Protein AF-A0A8T5HII9-F1 (afdb_monomer_lite)

Structure (mmCIF, N/CA/C/O backbone):
data_AF-A0A8T5HII9-F1
#
_entry.id   AF-A0A8T5HII9-F1
#
loop_
_atom_site.group_PDB
_atom_site.id
_atom_site.type_symbol
_atom_site.label_atom_id
_atom_site.label_alt_id
_atom_site.label_comp_id
_atom_site.label_asym_id
_atom_site.label_entity_id
_atom_site.label_seq_id
_atom_site.pdbx_PDB_ins_code
_atom_site.Cartn_x
_atom_site.Cartn_y
_atom_site.Cartn_z
_atom_site.occupancy
_atom_site.B_iso_or_equiv
_atom_site.auth_seq_id
_atom_site.auth_comp_id
_atom_site.auth_asym_id
_atom_site.auth_atom_id
_atom_site.pdbx_PDB_model_num
ATOM 1 N N . MET A 1 1 ? -36.847 -12.659 58.488 1.00 48.88 1 MET A N 1
ATOM 2 C CA . MET A 1 1 ? -37.066 -12.742 57.019 1.00 48.88 1 MET A CA 1
ATOM 3 C C . MET A 1 1 ? -36.629 -11.487 56.237 1.00 48.88 1 MET A C 1
ATOM 5 O O . MET A 1 1 ? -36.949 -11.382 55.060 1.00 48.88 1 MET A O 1
ATOM 9 N N . VAL A 1 2 ? -35.859 -10.556 56.822 1.00 52.19 2 VAL A N 1
ATOM 10 C CA . VAL A 1 2 ? -35.469 -9.293 56.150 1.00 52.19 2 VAL A CA 1
ATOM 11 C C . VAL A 1 2 ? -34.109 -9.395 55.428 1.00 52.19 2 VAL A C 1
ATOM 13 O O . VAL A 1 2 ? -33.925 -8.785 54.377 1.00 52.19 2 VAL A O 1
ATOM 16 N N . GLU A 1 3 ? -33.188 -10.242 55.901 1.00 54.09 3 GLU A N 1
ATOM 17 C CA . GLU A 1 3 ? -31.824 -10.355 55.344 1.00 54.09 3 GLU A CA 1
ATOM 18 C C . GLU A 1 3 ? -31.761 -10.914 53.914 1.00 54.09 3 GLU A C 1
ATOM 20 O O . GLU A 1 3 ? -30.976 -10.438 53.095 1.00 54.09 3 GLU A O 1
ATOM 25 N N . ALA A 1 4 ? -32.640 -11.856 53.560 1.00 56.16 4 ALA A N 1
ATOM 26 C CA . ALA A 1 4 ? -32.632 -12.490 52.237 1.00 56.16 4 ALA A CA 1
ATOM 27 C C . ALA A 1 4 ? -33.018 -11.535 51.090 1.00 56.16 4 ALA A C 1
ATOM 29 O O . ALA A 1 4 ? -32.699 -11.798 49.930 1.00 56.16 4 ALA A O 1
ATOM 30 N N . LYS A 1 5 ? -33.715 -10.428 51.390 1.00 55.53 5 LYS A N 1
ATOM 31 C CA . LYS A 1 5 ? -34.103 -9.421 50.389 1.00 55.53 5 LYS A CA 1
ATOM 32 C C . LYS A 1 5 ? -32.948 -8.454 50.114 1.00 55.53 5 LYS A C 1
ATOM 34 O O . LYS A 1 5 ? -32.669 -8.169 48.957 1.00 55.53 5 LYS A O 1
ATOM 39 N N . SER A 1 6 ? -32.241 -8.033 51.166 1.00 59.41 6 SER A N 1
ATOM 40 C CA . SER A 1 6 ? -31.070 -7.142 51.106 1.00 59.41 6 SER A CA 1
ATOM 41 C C . SER A 1 6 ? -29.918 -7.736 50.283 1.00 59.41 6 SER A C 1
ATOM 43 O O . SER A 1 6 ? -29.407 -7.076 49.377 1.00 59.41 6 SER A O 1
ATOM 45 N N . MET A 1 7 ? -29.584 -9.016 50.502 1.00 64.94 7 MET A N 1
ATOM 46 C CA . MET A 1 7 ? -28.544 -9.703 49.721 1.00 64.94 7 MET A CA 1
ATOM 47 C C . MET A 1 7 ? -28.853 -9.716 48.221 1.00 64.94 7 MET A C 1
ATOM 49 O O . MET A 1 7 ? -27.967 -9.444 47.420 1.00 64.94 7 MET A O 1
ATOM 53 N N . LYS A 1 8 ? -30.113 -9.952 47.828 1.00 74.00 8 LYS A N 1
ATOM 54 C CA . LYS A 1 8 ? -30.507 -9.964 46.410 1.00 74.00 8 LYS A CA 1
ATOM 55 C C . LYS A 1 8 ? -30.319 -8.603 45.741 1.00 74.00 8 LYS A C 1
ATOM 57 O O . LYS A 1 8 ? -29.859 -8.562 44.605 1.00 74.00 8 LYS A O 1
ATOM 62 N N . TYR A 1 9 ? -30.620 -7.505 46.437 1.00 79.69 9 TYR A N 1
ATOM 63 C CA . TYR A 1 9 ? -30.388 -6.157 45.907 1.00 79.69 9 TYR A CA 1
ATOM 64 C C . TYR A 1 9 ? -28.897 -5.840 45.773 1.00 79.69 9 TYR A C 1
ATOM 66 O O . TYR A 1 9 ? -28.488 -5.328 44.736 1.00 79.69 9 TYR A O 1
ATOM 74 N N . ALA A 1 10 ? -28.075 -6.197 46.764 1.00 81.50 10 ALA A N 1
ATOM 75 C CA . ALA A 1 10 ? -26.628 -5.996 46.695 1.00 81.50 10 ALA A CA 1
ATOM 76 C C . ALA A 1 10 ? -25.994 -6.779 45.532 1.00 81.50 10 ALA A C 1
ATOM 78 O O . ALA A 1 10 ? -25.206 -6.221 44.768 1.00 81.50 10 ALA A O 1
ATOM 79 N N . THR A 1 11 ? -26.389 -8.042 45.336 1.00 83.88 11 THR A N 1
ATOM 80 C CA . THR A 1 11 ? -25.924 -8.853 44.200 1.00 83.88 11 THR A CA 1
ATOM 81 C C . THR A 1 11 ? -26.384 -8.271 42.865 1.00 83.88 11 THR A C 1
ATOM 83 O O . THR A 1 11 ? -25.610 -8.239 41.914 1.00 83.88 11 THR A O 1
ATOM 86 N N . MET A 1 12 ?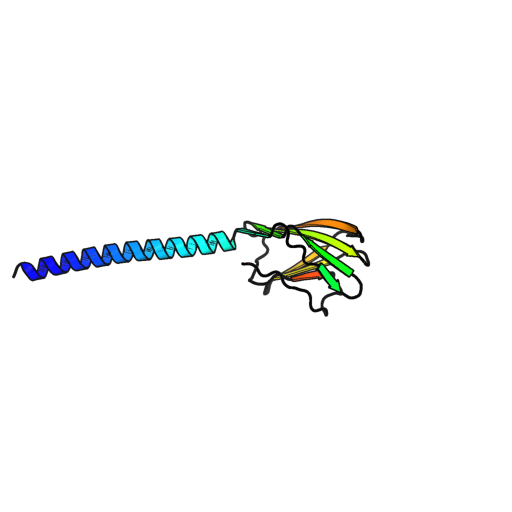 -27.618 -7.769 42.781 1.00 86.44 12 MET A N 1
ATOM 87 C CA . MET A 1 12 ? -28.148 -7.176 41.552 1.00 86.44 12 MET A CA 1
ATOM 88 C C . MET A 1 12 ? -27.424 -5.872 41.190 1.00 86.44 12 MET A C 1
ATOM 90 O O . MET A 1 12 ? -27.043 -5.688 40.038 1.00 86.44 12 MET A O 1
ATOM 94 N N . ILE A 1 13 ? -27.157 -5.007 42.175 1.00 87.38 13 ILE A N 1
ATOM 95 C CA . ILE A 1 13 ? -26.370 -3.778 41.989 1.00 87.38 13 ILE A CA 1
ATOM 96 C C . ILE A 1 13 ? -24.944 -4.117 41.546 1.00 87.38 13 ILE A C 1
ATOM 98 O O . ILE A 1 13 ? -24.435 -3.513 40.604 1.00 87.38 13 ILE A O 1
ATOM 102 N N . PHE A 1 14 ? -24.318 -5.115 42.174 1.00 90.69 14 PHE A N 1
ATOM 103 C CA . PHE A 1 14 ? -22.983 -5.573 41.797 1.00 90.69 14 PHE A CA 1
ATOM 104 C C . PHE A 1 14 ? -22.938 -6.108 40.358 1.00 90.69 14 PHE A C 1
ATOM 106 O O . PHE A 1 14 ? -22.040 -5.750 39.602 1.00 90.69 14 PHE A O 1
ATOM 113 N N . LEU A 1 15 ? -23.924 -6.912 39.948 1.00 90.06 15 LEU A N 1
ATOM 114 C CA . LEU A 1 15 ? -24.011 -7.437 38.581 1.00 90.06 15 LEU A CA 1
ATOM 115 C C . LEU A 1 15 ? -24.221 -6.330 37.542 1.00 90.06 15 LEU A C 1
ATOM 117 O O . LEU A 1 15 ? -23.620 -6.383 36.472 1.00 90.06 15 LEU A O 1
ATOM 121 N N . VAL A 1 16 ? -25.027 -5.311 37.854 1.00 92.25 16 VAL A N 1
ATOM 122 C CA . VAL A 1 16 ? -25.210 -4.149 36.970 1.00 92.25 16 VAL A CA 1
ATOM 123 C C . VAL A 1 16 ? -23.914 -3.349 36.859 1.00 92.25 16 VAL A C 1
ATOM 125 O O . VAL A 1 16 ? -23.506 -3.008 35.751 1.00 92.25 16 VAL A O 1
ATOM 128 N N . ALA A 1 17 ? -23.228 -3.099 37.976 1.00 91.06 17 ALA A N 1
ATOM 129 C CA . ALA A 1 17 ? -21.934 -2.422 37.965 1.00 91.06 17 ALA A CA 1
ATOM 130 C C . ALA A 1 17 ? -20.894 -3.207 37.145 1.00 91.06 17 ALA A C 1
ATOM 132 O O . ALA A 1 17 ? -20.202 -2.626 36.311 1.00 91.06 17 ALA A O 1
ATOM 133 N N . LEU A 1 18 ? -20.840 -4.533 37.311 1.00 92.94 18 LEU A N 1
ATOM 134 C CA . LEU A 1 18 ? -19.977 -5.415 36.527 1.00 92.94 18 LEU A CA 1
ATOM 135 C C . LEU A 1 18 ? -20.303 -5.332 35.028 1.00 92.94 18 LEU A C 1
ATOM 137 O O . LEU A 1 18 ? -19.398 -5.194 34.210 1.00 92.94 18 LEU A O 1
ATOM 141 N N . PHE A 1 19 ? -21.587 -5.372 34.663 1.00 94.81 19 PHE A N 1
ATOM 142 C CA . PHE A 1 19 ? -22.024 -5.284 33.271 1.00 94.81 19 PHE A CA 1
ATOM 143 C C . PHE A 1 19 ? -21.620 -3.955 32.624 1.00 94.81 19 PHE A C 1
ATOM 145 O O . PHE A 1 19 ? -21.100 -3.950 31.511 1.00 94.81 19 PHE A O 1
ATOM 152 N N . VAL A 1 20 ? -21.793 -2.837 33.336 1.00 93.88 20 VAL A N 1
ATOM 153 C CA . VAL A 1 20 ? -21.367 -1.511 32.861 1.00 93.88 20 VAL A CA 1
ATOM 154 C C . VAL A 1 20 ? -19.856 -1.480 32.627 1.00 93.88 20 VAL A C 1
ATOM 156 O O . VAL A 1 20 ? -19.408 -1.019 31.579 1.00 93.88 20 VAL A O 1
ATOM 159 N N . VAL A 1 21 ? -19.064 -2.022 33.556 1.00 93.44 21 VAL A N 1
ATOM 160 C CA . VAL A 1 21 ? -17.602 -2.087 33.414 1.00 93.44 21 VAL A CA 1
ATOM 161 C C . VAL A 1 21 ? -17.197 -2.935 32.203 1.00 93.44 21 VAL A C 1
ATOM 163 O O . VAL A 1 21 ? -16.360 -2.508 31.408 1.00 93.44 21 VAL A O 1
ATOM 166 N N . VAL A 1 22 ? -17.822 -4.100 32.006 1.00 93.06 22 VAL A N 1
ATOM 167 C CA . VAL A 1 22 ? -17.566 -4.964 30.840 1.00 93.06 22 VAL A CA 1
ATOM 168 C C . VAL A 1 22 ? -17.954 -4.269 29.533 1.00 93.06 22 VAL A C 1
ATOM 170 O O . VAL A 1 22 ? -17.189 -4.324 28.572 1.00 93.06 22 VAL A O 1
ATOM 173 N N . ALA A 1 23 ? -19.092 -3.573 29.493 1.00 92.50 23 ALA A N 1
ATOM 174 C CA . ALA A 1 23 ? -19.539 -2.840 28.311 1.00 92.50 23 ALA A CA 1
ATOM 175 C C . ALA A 1 23 ? -18.569 -1.708 27.932 1.00 92.50 23 ALA A C 1
ATOM 177 O O . ALA A 1 23 ? -18.250 -1.542 26.756 1.00 92.50 23 ALA A O 1
ATOM 178 N N . ILE A 1 24 ? -18.043 -0.973 28.919 1.00 92.69 24 ILE A N 1
ATOM 179 C CA . ILE A 1 24 ? -17.034 0.074 28.695 1.00 92.69 24 ILE A CA 1
ATOM 180 C C . ILE A 1 24 ? 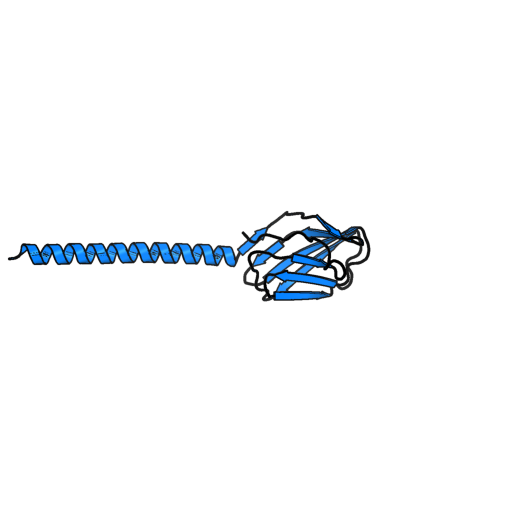-15.735 -0.532 28.151 1.00 92.69 24 ILE A C 1
ATOM 182 O O . ILE A 1 24 ? -15.163 -0.002 27.195 1.00 92.69 24 ILE A O 1
ATOM 186 N N . MET A 1 25 ? -15.271 -1.649 28.721 1.00 92.12 25 MET A N 1
ATOM 187 C CA . MET A 1 25 ? -14.075 -2.342 28.229 1.00 92.12 25 MET A CA 1
ATOM 188 C C . MET A 1 25 ? -14.255 -2.844 26.793 1.00 92.12 25 MET A C 1
ATOM 190 O O . MET A 1 25 ? -13.386 -2.604 25.954 1.00 92.12 25 MET A O 1
ATOM 194 N N . ALA A 1 26 ? -15.388 -3.485 26.493 1.00 89.50 26 ALA A N 1
ATOM 195 C CA . ALA A 1 26 ? -15.706 -3.967 25.153 1.00 89.50 26 ALA A CA 1
ATOM 196 C C . ALA A 1 26 ? -15.763 -2.811 24.148 1.00 89.50 26 ALA A C 1
ATOM 198 O O . ALA A 1 26 ? -15.085 -2.867 23.125 1.00 89.50 26 ALA A O 1
ATOM 199 N N . GLY A 1 27 ? -16.478 -1.731 24.485 1.00 88.19 27 GLY A N 1
ATOM 200 C CA . GLY A 1 27 ? -16.575 -0.528 23.659 1.00 88.19 27 GLY A CA 1
ATOM 201 C C . GLY A 1 27 ? -15.209 0.094 23.365 1.00 88.19 27 GLY A C 1
ATOM 202 O O . GLY A 1 27 ? -14.903 0.399 22.213 1.00 88.19 27 GLY A O 1
ATOM 203 N N . SER A 1 28 ? -14.356 0.205 24.386 1.00 85.94 28 SER A N 1
ATOM 204 C CA . SER A 1 28 ? -13.004 0.766 24.258 1.00 85.94 28 SER A CA 1
ATOM 205 C C . SER A 1 28 ? -12.099 -0.105 23.386 1.00 85.94 28 SER A C 1
ATOM 207 O O . SER A 1 28 ? -11.324 0.420 22.587 1.00 85.94 28 SER A O 1
ATOM 209 N N . TYR A 1 29 ? -12.216 -1.433 23.501 1.00 83.69 29 TYR A N 1
ATOM 210 C CA . TYR A 1 29 ? -11.506 -2.378 22.643 1.00 83.69 29 TYR A CA 1
ATOM 211 C C . TYR A 1 29 ? -11.944 -2.235 21.182 1.00 83.69 29 TYR A C 1
ATOM 213 O O . TYR A 1 29 ? -11.099 -2.002 20.321 1.00 83.69 29 TYR A O 1
ATOM 221 N N . THR A 1 30 ? -13.254 -2.260 20.906 1.00 79.06 30 THR A N 1
ATOM 222 C CA . THR A 1 30 ? -13.777 -2.062 19.544 1.00 79.06 30 THR A CA 1
ATOM 223 C C . THR A 1 30 ? -13.402 -0.707 18.963 1.00 79.06 30 THR A C 1
ATOM 225 O O . THR A 1 30 ? -13.025 -0.649 17.800 1.00 79.06 30 THR A O 1
ATOM 228 N N . TYR A 1 31 ? -13.441 0.371 19.752 1.00 79.44 31 TYR A N 1
ATOM 229 C CA . TYR A 1 31 ? -13.040 1.700 19.291 1.00 79.44 31 TYR A CA 1
ATOM 230 C C . TYR A 1 31 ? -11.554 1.749 18.941 1.00 79.44 31 TYR A C 1
ATOM 232 O O . TYR A 1 31 ? -11.183 2.280 17.899 1.00 79.44 31 TYR A O 1
ATOM 240 N N . LYS A 1 32 ? -10.693 1.161 19.780 1.00 74.12 32 LYS A N 1
ATOM 241 C CA . LYS A 1 32 ? -9.255 1.113 19.517 1.00 74.12 32 LYS A CA 1
ATOM 242 C C . LYS A 1 32 ? -8.956 0.311 18.253 1.00 74.12 32 LYS A C 1
ATOM 244 O O . LYS A 1 32 ? -8.245 0.810 17.392 1.00 74.12 32 LYS A O 1
ATOM 249 N N . THR A 1 33 ? -9.546 -0.876 18.109 1.00 67.50 33 THR A N 1
ATOM 250 C CA . THR A 1 33 ? -9.412 -1.701 16.900 1.00 67.50 33 THR A CA 1
ATOM 251 C C . THR A 1 33 ? -9.941 -0.980 15.660 1.00 67.50 33 THR A C 1
ATOM 253 O O . THR A 1 33 ? -9.280 -0.990 14.626 1.00 67.50 33 THR A O 1
ATOM 256 N N . TYR A 1 34 ? -11.084 -0.301 15.767 1.00 69.56 34 TYR A N 1
ATOM 257 C CA . TYR A 1 34 ? -11.667 0.491 14.684 1.00 69.56 34 TYR A CA 1
ATOM 258 C C . TYR A 1 34 ? -10.748 1.645 14.266 1.00 69.56 34 TYR A C 1
ATOM 260 O O . TYR A 1 34 ? -10.427 1.787 13.090 1.00 69.56 34 TYR A O 1
ATOM 268 N N . MET A 1 35 ? -10.232 2.418 15.221 1.00 68.06 35 MET A N 1
ATOM 269 C CA . MET A 1 35 ? -9.306 3.515 14.932 1.00 68.06 35 MET A CA 1
ATOM 270 C C . MET A 1 35 ? -7.985 3.027 14.331 1.00 68.06 35 MET A C 1
ATOM 272 O O . MET A 1 35 ? -7.474 3.661 13.414 1.00 68.06 35 MET A O 1
ATOM 276 N N . THR A 1 36 ? -7.448 1.893 14.791 1.00 60.25 36 THR A N 1
ATOM 277 C CA . THR A 1 36 ? -6.260 1.278 14.178 1.00 60.25 36 THR A CA 1
ATOM 278 C C . THR A 1 36 ? -6.542 0.821 12.747 1.00 60.25 36 THR A C 1
ATOM 280 O O . THR A 1 36 ? -5.711 1.035 11.876 1.00 60.25 36 THR A O 1
ATOM 283 N N . SER A 1 37 ? -7.734 0.278 12.470 1.00 55.88 37 SER A N 1
ATOM 284 C CA . SER A 1 37 ? -8.114 -0.100 11.101 1.00 55.88 37 SER A CA 1
ATOM 285 C C . SER A 1 37 ? -8.324 1.095 10.165 1.00 55.88 37 SER A C 1
ATOM 287 O O . SER A 1 37 ? -8.157 0.956 8.959 1.00 55.88 37 SER A O 1
ATOM 289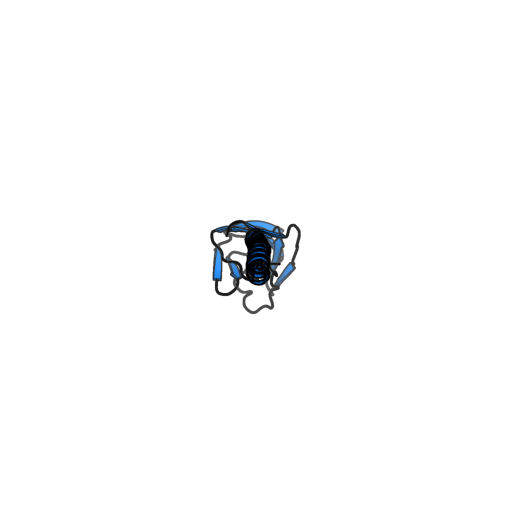 N N . ILE A 1 38 ? -8.675 2.266 10.705 1.00 60.25 38 ILE A N 1
ATOM 290 C CA . ILE A 1 38 ? -8.843 3.496 9.921 1.00 60.25 38 ILE A CA 1
ATOM 291 C C . ILE A 1 38 ? -7.507 4.170 9.638 1.00 60.25 38 ILE A C 1
ATOM 293 O O . ILE A 1 38 ? -7.367 4.778 8.584 1.00 60.25 38 ILE A O 1
ATOM 297 N N . LEU A 1 39 ? -6.560 4.108 10.575 1.00 58.62 39 LEU A N 1
ATOM 298 C CA . LEU A 1 39 ? -5.319 4.873 10.532 1.00 58.62 39 LEU A CA 1
ATOM 299 C C . LEU A 1 39 ? -4.120 3.930 10.550 1.00 58.62 39 LEU A C 1
ATOM 301 O O . LEU A 1 39 ? -3.549 3.648 11.604 1.00 58.62 39 LEU A O 1
ATOM 305 N N . TYR A 1 40 ? -3.697 3.508 9.364 1.00 63.88 40 TYR A N 1
ATOM 306 C CA . TYR A 1 40 ? -2.376 2.926 9.175 1.00 63.88 40 TYR A CA 1
ATOM 307 C C . TYR A 1 40 ? -1.493 3.944 8.456 1.00 63.88 40 TYR A C 1
ATOM 309 O O . TYR A 1 40 ? -1.866 4.507 7.436 1.00 63.88 40 TYR A O 1
ATOM 317 N N . SER A 1 41 ? -0.314 4.230 8.993 1.00 58.34 41 SER A N 1
ATOM 318 C CA . SER A 1 41 ? 0.629 5.153 8.362 1.00 58.34 41 SER A CA 1
ATOM 319 C C . SER A 1 41 ? 2.034 4.651 8.620 1.00 58.34 41 SER A C 1
ATOM 321 O O . SER A 1 41 ? 2.609 4.929 9.673 1.00 58.34 41 SER A O 1
ATOM 323 N N . GLU A 1 42 ? 2.607 3.960 7.645 1.00 61.69 42 GLU A N 1
ATOM 324 C CA . GLU A 1 42 ? 4.003 3.559 7.686 1.00 61.69 42 GLU A CA 1
ATOM 325 C C . GLU A 1 42 ? 4.832 4.606 6.937 1.00 61.69 42 GLU A C 1
ATOM 327 O O . GLU A 1 42 ? 4.947 4.625 5.712 1.00 61.69 42 GLU A O 1
ATOM 332 N N . LYS A 1 43 ? 5.369 5.566 7.697 1.00 55.31 43 LYS A N 1
ATOM 333 C CA . LYS A 1 43 ? 6.278 6.575 7.149 1.00 55.31 43 LYS A CA 1
ATOM 334 C C . LYS A 1 43 ? 7.692 6.012 7.149 1.00 55.31 43 LYS A C 1
ATOM 336 O O . LYS A 1 43 ? 8.269 5.799 8.212 1.00 55.31 43 LYS A O 1
ATOM 341 N N . GLY A 1 44 ? 8.258 5.821 5.961 1.00 44.75 44 GLY A N 1
ATOM 342 C CA . GLY A 1 44 ? 9.671 5.485 5.793 1.00 44.75 44 GLY A CA 1
ATOM 343 C C . GLY A 1 44 ? 10.007 4.003 5.611 1.00 44.75 44 GLY A C 1
ATOM 344 O O . GLY A 1 44 ? 11.197 3.689 5.545 1.00 44.75 44 GLY A O 1
ATOM 345 N N . THR A 1 45 ? 9.033 3.096 5.472 1.00 55.53 45 THR A N 1
ATOM 346 C CA . THR A 1 45 ? 9.327 1.753 4.952 1.00 55.53 45 THR A CA 1
ATOM 347 C C . THR A 1 45 ? 9.705 1.864 3.485 1.00 55.53 45 THR A C 1
ATOM 349 O O . THR A 1 45 ? 8.881 2.115 2.615 1.00 55.53 45 THR A O 1
ATOM 352 N N . LYS A 1 46 ? 11.002 1.724 3.213 1.00 61.88 46 LYS A N 1
ATOM 353 C CA . LYS A 1 46 ? 11.532 1.547 1.864 1.00 61.88 46 LYS A CA 1
ATOM 354 C C . LYS A 1 46 ? 11.653 0.058 1.614 1.00 61.88 46 LYS A C 1
ATOM 356 O O . LYS A 1 46 ? 12.719 -0.523 1.819 1.00 61.88 46 LYS A O 1
ATOM 361 N N . GLU A 1 47 ? 10.558 -0.571 1.215 1.00 67.94 47 GLU A N 1
ATOM 362 C CA . GLU A 1 47 ? 10.657 -1.924 0.687 1.00 67.94 47 GLU A CA 1
ATOM 363 C C . GLU A 1 47 ? 11.058 -1.843 -0.783 1.00 67.94 47 GLU A C 1
ATOM 365 O O . GLU A 1 47 ? 10.367 -1.235 -1.597 1.00 67.94 47 GLU A O 1
ATOM 370 N N . VAL A 1 48 ? 12.225 -2.410 -1.094 1.00 71.56 48 VAL A N 1
ATOM 371 C CA . VAL A 1 48 ? 12.696 -2.578 -2.469 1.00 71.56 48 VAL A CA 1
ATOM 372 C C . VAL A 1 48 ? 12.110 -3.876 -3.007 1.00 71.56 48 VAL A C 1
ATOM 374 O O . VAL A 1 48 ? 12.362 -4.957 -2.460 1.00 71.56 48 VAL A O 1
ATOM 377 N N . PHE A 1 49 ? 11.348 -3.748 -4.082 1.00 81.25 49 PHE A N 1
ATOM 378 C CA . PHE A 1 49 ? 10.780 -4.827 -4.869 1.00 81.25 49 PHE A CA 1
ATOM 379 C C . PHE A 1 49 ? 11.573 -4.947 -6.162 1.00 81.25 49 PHE A C 1
ATOM 381 O O . PHE A 1 49 ? 11.908 -3.945 -6.791 1.00 81.25 49 PHE A O 1
ATOM 388 N N . ALA A 1 50 ? 11.878 -6.174 -6.563 1.00 75.75 50 ALA A N 1
ATOM 389 C CA . ALA A 1 50 ? 12.560 -6.431 -7.817 1.00 75.75 50 ALA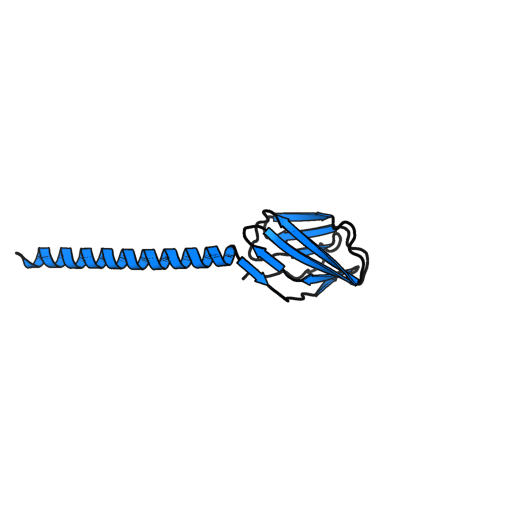 A CA 1
ATOM 390 C C . ALA A 1 50 ? 11.875 -7.587 -8.545 1.00 75.75 50 ALA A C 1
ATOM 392 O O . ALA A 1 50 ? 11.628 -8.641 -7.959 1.00 75.75 50 ALA A O 1
ATOM 393 N N . CYS A 1 51 ? 11.594 -7.369 -9.822 1.00 79.25 51 CYS A N 1
ATOM 394 C CA . CYS A 1 51 ? 11.281 -8.385 -10.820 1.00 79.25 51 CYS A CA 1
ATOM 395 C C . CYS A 1 51 ? 12.308 -8.263 -11.958 1.00 79.25 51 CYS A C 1
ATOM 397 O O . CYS A 1 51 ? 13.149 -7.365 -11.924 1.00 79.25 51 CYS A O 1
ATOM 399 N N . ASN A 1 52 ? 12.290 -9.170 -12.940 1.00 74.44 52 ASN A N 1
ATOM 400 C CA . ASN A 1 52 ? 13.347 -9.230 -13.962 1.00 74.44 52 ASN A CA 1
ATOM 401 C C . ASN A 1 52 ? 13.623 -7.882 -14.652 1.00 74.44 52 ASN A C 1
ATOM 403 O O . ASN A 1 52 ? 14.787 -7.525 -14.821 1.00 74.44 52 ASN A O 1
ATOM 407 N N . ASP A 1 53 ? 12.572 -7.124 -14.975 1.00 75.88 53 ASP A N 1
ATOM 408 C CA . ASP A 1 53 ? 12.681 -5.913 -15.799 1.00 75.88 53 ASP A CA 1
ATOM 409 C C . ASP A 1 53 ? 12.602 -4.601 -14.996 1.00 75.88 53 ASP A C 1
ATOM 411 O O . ASP A 1 53 ? 12.827 -3.522 -15.548 1.00 75.88 53 ASP A O 1
ATOM 415 N N . PHE A 1 54 ? 12.300 -4.667 -13.691 1.00 78.75 54 PHE A N 1
ATOM 416 C CA . PHE A 1 54 ? 12.073 -3.486 -12.852 1.00 78.75 54 PHE A CA 1
ATOM 417 C C . PHE A 1 54 ? 12.577 -3.684 -11.420 1.00 78.75 54 PHE A C 1
ATOM 419 O O . PHE A 1 54 ? 12.343 -4.712 -10.786 1.00 78.75 54 PHE A O 1
ATOM 426 N N . SER A 1 55 ? 13.177 -2.636 -10.864 1.00 87.38 55 SER A N 1
ATOM 427 C CA . SER A 1 55 ? 13.385 -2.463 -9.428 1.00 87.38 55 SER A CA 1
ATOM 428 C C . SER A 1 55 ? 12.628 -1.223 -8.987 1.00 87.38 55 SER A C 1
ATOM 430 O O . SER A 1 55 ? 12.862 -0.133 -9.507 1.00 87.38 55 SER A O 1
ATOM 432 N N . TYR A 1 56 ? 11.714 -1.372 -8.038 1.00 88.19 56 TYR A N 1
ATOM 433 C CA . TYR A 1 56 ? 10.842 -0.297 -7.585 1.00 88.19 56 TYR A CA 1
ATOM 434 C C . TYR A 1 56 ? 10.664 -0.327 -6.073 1.00 88.19 56 TYR A C 1
ATOM 436 O O . TYR A 1 56 ? 10.805 -1.363 -5.431 1.00 88.19 56 TYR A O 1
ATOM 444 N N . ASN A 1 57 ? 10.330 0.826 -5.506 1.00 87.69 57 ASN A N 1
ATOM 445 C CA . ASN A 1 57 ? 10.037 0.970 -4.090 1.00 87.69 57 ASN A CA 1
ATOM 446 C C . ASN A 1 57 ? 8.642 1.553 -3.926 1.00 87.69 57 ASN A C 1
ATOM 448 O O . ASN A 1 57 ? 8.228 2.414 -4.706 1.00 87.69 57 ASN A O 1
ATOM 452 N N . ILE A 1 58 ? 7.960 1.127 -2.872 1.00 88.00 58 ILE A N 1
ATOM 453 C CA . ILE A 1 58 ? 6.778 1.818 -2.370 1.00 88.00 58 ILE A CA 1
ATOM 454 C C . ILE A 1 58 ? 7.201 2.540 -1.093 1.00 88.00 58 ILE A C 1
ATOM 456 O O . ILE A 1 58 ? 7.780 1.930 -0.199 1.00 88.00 58 ILE A O 1
ATOM 460 N N . GLU A 1 59 ? 6.977 3.848 -1.057 1.00 87.44 59 GLU A N 1
ATOM 461 C CA . GLU A 1 59 ? 7.314 4.753 0.041 1.00 87.44 59 GLU A CA 1
ATOM 462 C C . GLU A 1 59 ? 6.034 5.450 0.537 1.00 87.44 59 GLU A C 1
ATOM 464 O O . GLU A 1 59 ? 5.039 5.526 -0.186 1.00 87.44 59 GLU A O 1
ATOM 469 N N . ASP A 1 60 ? 6.061 5.986 1.760 1.00 86.06 60 ASP A N 1
ATOM 470 C CA . ASP A 1 60 ? 4.980 6.804 2.340 1.00 86.06 60 ASP A CA 1
ATOM 471 C C . ASP A 1 60 ? 3.585 6.158 2.273 1.00 86.06 60 ASP A C 1
ATOM 473 O O . ASP A 1 60 ? 2.596 6.809 1.928 1.00 86.06 60 ASP A O 1
ATOM 477 N N . LEU A 1 61 ? 3.510 4.867 2.602 1.00 86.00 61 LEU A N 1
ATOM 478 C CA . LEU A 1 61 ? 2.268 4.106 2.590 1.00 86.00 61 LEU A CA 1
ATOM 479 C C . LEU A 1 61 ? 1.352 4.560 3.738 1.00 86.00 61 LEU A C 1
ATOM 481 O O . LEU A 1 61 ? 1.608 4.307 4.918 1.00 86.00 61 LEU A O 1
ATOM 485 N N . ILE A 1 62 ? 0.269 5.244 3.385 1.00 84.50 62 ILE A N 1
ATOM 486 C CA . ILE A 1 62 ? -0.686 5.847 4.313 1.00 84.50 62 ILE A CA 1
ATOM 487 C C . ILE A 1 62 ? -2.092 5.390 3.939 1.00 84.50 62 ILE A C 1
ATOM 489 O O . ILE A 1 62 ? -2.547 5.610 2.823 1.00 84.50 62 ILE A O 1
ATOM 493 N N . TYR A 1 63 ? -2.808 4.813 4.889 1.00 84.69 63 TYR A N 1
ATOM 494 C CA . TYR A 1 63 ? -4.210 4.457 4.777 1.00 84.69 63 TYR A CA 1
ATOM 495 C C . TYR A 1 63 ? -5.024 5.212 5.822 1.00 84.69 63 TYR A C 1
ATOM 497 O O . TYR A 1 63 ? -4.817 5.043 7.026 1.00 84.69 63 TYR A O 1
ATOM 505 N N . VAL A 1 64 ? -5.917 6.078 5.342 1.00 83.38 64 VAL A N 1
ATOM 506 C CA . VAL A 1 64 ? -6.771 6.932 6.174 1.00 83.38 64 VAL A CA 1
ATOM 507 C C . VAL A 1 64 ? -8.172 6.971 5.586 1.00 83.38 64 VAL A C 1
ATOM 509 O O . VAL A 1 64 ? -8.353 7.355 4.429 1.00 83.38 64 VAL A O 1
ATOM 512 N N . ASP A 1 65 ? -9.166 6.598 6.393 1.00 80.94 65 ASP A N 1
ATOM 513 C CA . ASP A 1 65 ? -10.591 6.702 6.047 1.00 80.94 65 ASP A CA 1
ATOM 514 C C . ASP A 1 65 ? -10.939 6.042 4.697 1.00 80.94 65 ASP A C 1
ATOM 516 O O . ASP A 1 65 ? -11.649 6.611 3.868 1.00 80.94 65 ASP A O 1
ATOM 520 N N . GLY A 1 66 ? -10.395 4.848 4.434 1.00 80.62 66 GLY A N 1
ATOM 521 C CA . GLY A 1 66 ? -10.633 4.122 3.179 1.00 80.62 66 GLY A CA 1
ATOM 522 C C . GLY A 1 66 ? -9.801 4.603 1.988 1.00 80.62 66 GLY A C 1
ATOM 523 O O . GLY A 1 66 ? -9.966 4.085 0.884 1.00 80.62 66 GLY A O 1
ATOM 524 N N . ASN A 1 67 ? -8.913 5.579 2.187 1.00 86.50 67 ASN A N 1
ATOM 525 C CA . ASN A 1 67 ? -8.043 6.105 1.142 1.00 86.50 67 ASN A CA 1
ATOM 526 C C . ASN A 1 67 ? -6.613 5.617 1.349 1.00 86.50 67 ASN A C 1
ATOM 528 O O . ASN A 1 67 ? -5.997 5.917 2.372 1.00 86.50 67 ASN A O 1
ATOM 532 N N . LEU A 1 68 ? -6.072 4.917 0.355 1.00 88.25 68 LEU A N 1
ATOM 533 C CA . LEU A 1 68 ? -4.682 4.483 0.329 1.00 88.25 68 LEU A CA 1
ATOM 534 C C . LEU A 1 68 ? -3.849 5.477 -0.479 1.00 88.25 68 LEU A C 1
ATOM 536 O O . LEU A 1 68 ? -4.082 5.669 -1.667 1.00 88.25 68 LEU A O 1
ATOM 540 N N . THR A 1 69 ? -2.862 6.092 0.155 1.00 90.12 69 THR A N 1
ATOM 541 C CA . THR A 1 69 ? -1.868 6.963 -0.471 1.00 90.12 69 THR A CA 1
ATOM 542 C C . THR A 1 69 ? -0.506 6.297 -0.388 1.00 90.12 69 THR A C 1
ATOM 544 O O . THR A 1 69 ? -0.157 5.741 0.649 1.00 90.12 69 THR A O 1
ATOM 547 N N . PHE A 1 70 ? 0.260 6.337 -1.470 1.00 90.75 70 PHE A N 1
ATOM 548 C CA . PHE A 1 70 ? 1.617 5.799 -1.504 1.00 90.75 70 PHE A CA 1
ATOM 549 C C . PHE A 1 70 ? 2.431 6.464 -2.609 1.00 90.75 70 PHE A C 1
ATOM 551 O O . PHE A 1 70 ? 1.881 6.972 -3.587 1.00 90.75 70 PHE A O 1
ATOM 558 N N . THR A 1 71 ? 3.750 6.425 -2.482 1.00 91.31 71 THR A N 1
ATOM 559 C CA . THR A 1 71 ? 4.692 6.896 -3.494 1.00 91.31 71 THR A CA 1
ATOM 560 C C . THR A 1 71 ? 5.385 5.703 -4.132 1.00 91.31 71 THR A C 1
ATOM 562 O O . THR A 1 71 ? 6.135 4.988 -3.478 1.00 91.31 71 THR A O 1
ATOM 565 N N . LEU A 1 72 ? 5.161 5.495 -5.425 1.00 91.69 72 LEU A N 1
ATOM 566 C CA . LEU A 1 72 ? 5.929 4.550 -6.225 1.00 91.69 72 LEU A CA 1
ATOM 567 C C . LEU A 1 72 ? 7.203 5.243 -6.704 1.00 91.69 72 LEU A C 1
ATOM 569 O O . LEU A 1 72 ? 7.136 6.278 -7.364 1.00 91.69 72 LEU A O 1
ATOM 573 N N . ARG A 1 73 ? 8.360 4.649 -6.433 1.00 91.44 73 ARG A N 1
ATOM 574 C CA . ARG A 1 73 ? 9.646 5.039 -7.014 1.00 91.44 73 ARG A CA 1
ATOM 575 C C . ARG A 1 73 ? 10.126 3.931 -7.931 1.00 91.44 73 ARG A C 1
ATOM 577 O O . ARG A 1 73 ? 10.286 2.804 -7.480 1.00 91.44 73 ARG A O 1
ATOM 584 N N . ASN A 1 74 ? 10.415 4.252 -9.184 1.00 91.25 74 ASN A N 1
ATOM 585 C CA . ASN A 1 74 ? 11.114 3.330 -10.066 1.00 91.25 74 ASN A CA 1
ATOM 586 C C . ASN A 1 74 ? 12.619 3.533 -9.870 1.00 91.25 74 ASN A C 1
ATOM 588 O O . ASN A 1 74 ? 13.169 4.567 -10.243 1.00 91.25 74 ASN A O 1
ATOM 592 N N . THR A 1 75 ? 13.277 2.582 -9.220 1.00 89.19 75 THR A N 1
ATOM 593 C CA . THR A 1 75 ? 14.707 2.655 -8.917 1.00 89.19 75 THR A CA 1
ATOM 594 C C . THR A 1 75 ? 15.543 2.321 -10.152 1.00 89.19 75 THR A C 1
ATOM 596 O O . THR A 1 75 ? 16.552 2.981 -10.397 1.00 89.19 75 THR A O 1
ATOM 599 N N . TYR A 1 76 ? 15.136 1.320 -10.935 1.00 87.00 76 TYR A N 1
ATOM 600 C CA . TYR A 1 76 ? 15.865 0.851 -12.113 1.00 87.00 76 TYR A CA 1
ATOM 601 C C . TYR A 1 76 ? 14.956 0.045 -13.051 1.00 87.00 76 TYR A C 1
ATOM 603 O O . TYR A 1 76 ? 14.006 -0.583 -12.591 1.00 87.00 76 TYR A O 1
ATOM 611 N N . GLY A 1 77 ? 15.314 -0.013 -14.335 1.00 84.38 77 GLY A N 1
ATOM 612 C CA . GLY A 1 77 ? 14.643 -0.836 -15.340 1.00 84.38 77 GLY A CA 1
ATOM 613 C C . GLY A 1 77 ? 13.829 -0.014 -16.331 1.00 84.38 77 GLY A C 1
ATOM 614 O O . GLY A 1 77 ? 14.115 1.166 -16.556 1.00 84.38 77 GLY A O 1
ATOM 615 N N . ASP A 1 78 ? 12.826 -0.649 -16.928 1.00 86.38 78 ASP A N 1
ATOM 616 C CA . ASP A 1 78 ? 11.935 -0.003 -17.888 1.00 86.38 78 ASP A CA 1
ATOM 617 C C . ASP A 1 78 ? 10.941 0.951 -17.208 1.00 86.38 78 ASP A C 1
ATOM 619 O O . ASP A 1 78 ? 10.850 1.075 -15.985 1.00 86.38 78 ASP A O 1
ATOM 623 N N . VAL A 1 79 ? 10.169 1.663 -18.021 1.00 88.81 79 VAL A N 1
ATOM 624 C CA . VAL A 1 79 ? 9.101 2.545 -17.553 1.00 88.81 79 VAL A CA 1
ATOM 625 C C . VAL A 1 79 ? 7.942 1.731 -16.975 1.00 88.81 79 VAL A C 1
ATOM 627 O O . VAL A 1 79 ? 7.347 0.903 -17.664 1.00 88.81 79 VAL A O 1
ATOM 630 N N . ILE A 1 80 ? 7.528 2.053 -15.749 1.00 90.25 80 ILE A N 1
ATOM 631 C CA . ILE A 1 80 ? 6.300 1.499 -15.173 1.00 90.25 80 ILE A CA 1
ATOM 632 C C . ILE A 1 80 ? 5.120 2.315 -15.702 1.00 90.25 80 ILE A C 1
ATOM 634 O O . ILE A 1 80 ? 4.988 3.490 -15.360 1.00 90.25 80 ILE A O 1
ATOM 638 N N . ASN A 1 81 ? 4.276 1.693 -16.530 1.00 91.19 81 ASN A N 1
ATOM 639 C CA . ASN A 1 81 ? 3.048 2.290 -17.088 1.00 91.19 81 ASN A CA 1
ATOM 640 C C . ASN A 1 81 ? 1.771 1.812 -16.387 1.00 91.19 81 ASN A C 1
ATOM 642 O O . ASN A 1 81 ? 0.712 2.425 -16.488 1.00 91.19 81 ASN A O 1
ATOM 646 N N . THR A 1 82 ? 1.841 0.672 -15.707 1.00 91.56 82 THR A N 1
ATOM 647 C CA . THR A 1 82 ? 0.693 0.089 -15.022 1.00 91.56 82 THR A CA 1
ATOM 648 C C . THR A 1 82 ? 1.157 -0.493 -13.707 1.00 91.56 82 THR A C 1
ATOM 650 O O . THR A 1 82 ? 2.068 -1.320 -13.694 1.00 91.56 82 THR A O 1
ATOM 653 N N . LEU A 1 83 ? 0.506 -0.081 -12.624 1.00 91.25 83 LEU A N 1
ATOM 654 C CA . LEU A 1 83 ? 0.707 -0.627 -11.292 1.00 91.25 83 LEU A CA 1
ATOM 655 C C . LEU A 1 83 ? -0.568 -1.343 -10.855 1.00 91.25 83 LEU A C 1
ATOM 657 O O . LEU A 1 83 ? -1.668 -0.804 -10.952 1.00 91.25 83 LEU A O 1
ATOM 661 N N . ILE A 1 84 ? -0.413 -2.561 -10.368 1.00 90.69 84 ILE A N 1
ATOM 662 C CA . ILE A 1 84 ? -1.476 -3.372 -9.805 1.00 90.69 84 ILE A CA 1
ATOM 663 C C . ILE A 1 84 ? -1.309 -3.355 -8.286 1.00 90.69 84 ILE A C 1
ATOM 665 O O . ILE A 1 84 ? -0.219 -3.597 -7.765 1.00 90.69 84 ILE A O 1
ATOM 669 N N . VAL A 1 85 ? -2.396 -3.042 -7.585 1.00 89.94 85 VAL A N 1
ATOM 670 C CA . VAL A 1 85 ? -2.474 -3.074 -6.124 1.00 89.94 85 VAL A CA 1
ATOM 671 C C . VAL A 1 85 ? -3.539 -4.083 -5.729 1.00 89.94 85 VAL A C 1
ATOM 673 O O . VAL A 1 85 ? -4.690 -3.975 -6.154 1.00 89.94 85 VAL A O 1
ATOM 676 N N . GLU A 1 86 ? -3.154 -5.068 -4.932 1.00 89.50 86 GLU A N 1
ATOM 677 C CA . GLU A 1 86 ? -4.017 -6.163 -4.492 1.00 89.50 86 GLU A CA 1
ATOM 678 C C . GLU A 1 86 ? -4.072 -6.198 -2.967 1.00 89.50 86 GLU A C 1
ATOM 680 O O . GLU A 1 86 ? -3.043 -6.112 -2.297 1.00 89.50 86 GLU A O 1
ATOM 685 N N . SER A 1 87 ? -5.274 -6.316 -2.409 1.00 87.00 87 SER A N 1
ATOM 686 C CA . SER A 1 87 ? -5.482 -6.530 -0.981 1.00 87.00 87 SER A CA 1
ATOM 687 C C . SER A 1 87 ? -6.671 -7.456 -0.757 1.00 87.00 87 SER A C 1
ATOM 689 O O . SER A 1 87 ? -7.814 -7.084 -1.023 1.00 87.00 87 SER A O 1
ATOM 691 N N . GLY A 1 88 ? -6.395 -8.678 -0.294 1.00 84.25 88 GLY A N 1
ATOM 692 C CA . GLY A 1 88 ? -7.417 -9.720 -0.179 1.00 84.25 88 GLY A CA 1
ATOM 693 C C . GLY A 1 88 ? -8.082 -10.012 -1.523 1.00 84.25 88 GLY A C 1
ATOM 694 O O . GLY A 1 88 ? -7.400 -10.323 -2.498 1.00 84.25 88 GLY A O 1
ATOM 695 N N . ASP A 1 89 ? -9.405 -9.852 -1.571 1.00 84.88 89 ASP A N 1
ATOM 696 C CA . ASP A 1 89 ? -10.215 -10.015 -2.786 1.00 84.88 89 ASP A CA 1
ATOM 697 C C . ASP A 1 89 ? -10.280 -8.747 -3.668 1.00 84.88 89 ASP A C 1
ATOM 699 O O . ASP A 1 89 ? -10.816 -8.787 -4.780 1.00 84.88 89 ASP A O 1
ATOM 703 N N . GLU A 1 90 ? -9.769 -7.599 -3.202 1.00 87.38 90 GLU A N 1
ATOM 704 C CA . GLU A 1 90 ? -9.788 -6.352 -3.972 1.00 87.38 90 GLU A CA 1
ATOM 705 C C . GLU A 1 90 ? -8.518 -6.192 -4.819 1.00 87.38 90 GLU A C 1
ATOM 707 O O . GLU A 1 90 ? -7.396 -6.213 -4.315 1.00 87.38 90 GLU A O 1
ATOM 712 N N . LYS A 1 91 ? -8.702 -5.955 -6.124 1.00 90.19 91 LYS A N 1
ATOM 713 C CA . LYS A 1 91 ? -7.632 -5.658 -7.083 1.00 90.19 91 LYS A CA 1
ATOM 714 C C . LYS A 1 91 ? -7.903 -4.334 -7.786 1.00 90.19 91 LYS A C 1
ATOM 716 O O . LYS A 1 91 ? -8.973 -4.129 -8.360 1.00 90.19 91 LYS A O 1
ATOM 721 N N . ARG A 1 92 ? -6.912 -3.444 -7.791 1.00 90.44 92 ARG A N 1
ATOM 722 C CA . ARG A 1 92 ? -6.943 -2.150 -8.480 1.00 90.44 92 ARG A CA 1
ATOM 723 C C . ARG A 1 92 ? -5.813 -2.072 -9.490 1.00 90.44 92 ARG A C 1
ATOM 725 O O . ARG A 1 92 ? -4.660 -2.325 -9.164 1.00 90.44 92 ARG A O 1
ATOM 732 N N . VAL A 1 93 ? -6.157 -1.701 -10.718 1.00 91.88 93 VAL A N 1
ATOM 733 C CA . VAL A 1 93 ? -5.191 -1.439 -11.787 1.00 91.88 93 VAL A CA 1
ATOM 734 C C . VAL A 1 93 ? -5.106 0.067 -11.976 1.00 91.88 93 VAL A C 1
ATOM 736 O O . VAL A 1 93 ? -6.119 0.721 -12.215 1.00 91.88 93 VAL A O 1
ATOM 739 N N . ILE A 1 94 ? -3.902 0.605 -11.839 1.00 91.88 94 ILE A N 1
ATOM 740 C CA . ILE A 1 94 ? -3.597 2.028 -11.925 1.00 91.88 94 ILE A CA 1
ATOM 741 C C . ILE A 1 94 ? -2.795 2.253 -13.196 1.00 91.88 94 ILE A C 1
ATOM 743 O O . ILE A 1 94 ? -1.736 1.650 -13.378 1.00 91.88 94 ILE A O 1
ATOM 747 N N . ASP A 1 95 ? -3.282 3.144 -14.050 1.00 91.94 95 ASP A N 1
ATOM 748 C CA . ASP A 1 95 ? -2.466 3.722 -15.110 1.00 91.94 95 ASP A CA 1
ATOM 749 C C . ASP A 1 95 ? -1.570 4.795 -14.488 1.00 91.94 95 ASP A C 1
ATOM 751 O O . ASP A 1 95 ? -2.050 5.799 -13.956 1.00 91.94 95 ASP A O 1
ATOM 755 N N . THR A 1 96 ? -0.263 4.556 -14.500 1.00 88.00 96 THR A N 1
ATOM 756 C CA . THR A 1 96 ? 0.704 5.470 -13.892 1.00 88.00 96 THR A CA 1
ATOM 757 C C . THR A 1 96 ? 1.068 6.630 -14.816 1.00 88.00 96 THR A C 1
ATOM 759 O O . THR A 1 96 ? 1.791 7.525 -14.401 1.00 88.00 96 THR A O 1
ATOM 762 N N . SER A 1 97 ? 0.569 6.657 -16.057 1.00 83.75 97 SER A N 1
ATOM 763 C CA . SER A 1 97 ? 0.879 7.691 -17.053 1.00 83.75 97 SER A CA 1
ATOM 764 C C . SER A 1 97 ? 2.374 7.860 -17.364 1.00 83.75 97 SER A C 1
ATOM 766 O O . SER A 1 97 ? 2.721 8.880 -17.956 1.00 83.75 97 SER A O 1
ATOM 768 N N . MET A 1 98 ? 3.213 6.859 -17.031 1.00 87.75 98 MET A N 1
ATOM 769 C CA . MET A 1 98 ? 4.684 6.785 -17.177 1.00 87.75 98 MET A CA 1
ATOM 770 C C . MET A 1 98 ? 5.481 7.136 -15.899 1.00 87.75 98 MET A C 1
ATOM 772 O O . MET A 1 98 ? 5.644 8.302 -15.552 1.00 87.75 98 MET A O 1
ATOM 776 N N . VAL A 1 99 ? 6.103 6.131 -15.263 1.00 89.62 99 VAL A N 1
ATOM 777 C CA . VAL A 1 99 ? 7.106 6.311 -14.188 1.00 89.62 99 VAL A CA 1
ATOM 778 C C . VAL A 1 99 ? 8.466 5.775 -14.662 1.00 89.62 99 VAL A C 1
ATOM 780 O O . VAL A 1 99 ? 8.738 4.573 -14.534 1.00 89.62 99 VAL A O 1
ATOM 783 N N . PRO A 1 100 ? 9.327 6.623 -15.258 1.00 91.06 100 PRO A N 1
ATOM 784 C CA . PRO A 1 100 ? 10.654 6.220 -15.728 1.00 91.06 100 PRO A CA 1
ATOM 785 C C . PRO A 1 100 ? 11.623 5.895 -14.584 1.00 91.06 100 PRO A C 1
ATOM 787 O O . PRO A 1 100 ? 11.443 6.352 -13.452 1.00 91.06 100 PRO A O 1
ATOM 790 N N . ALA A 1 101 ? 12.685 5.146 -14.882 1.00 90.38 101 ALA A N 1
ATOM 791 C CA . ALA A 1 101 ? 13.738 4.850 -13.915 1.00 90.38 101 ALA A CA 1
ATOM 792 C C . ALA A 1 101 ? 14.361 6.131 -13.330 1.00 90.38 101 ALA A C 1
ATOM 794 O O . ALA A 1 101 ? 14.610 7.111 -14.031 1.00 90.38 101 ALA A O 1
ATOM 795 N N . GLY A 1 102 ? 14.594 6.120 -12.019 1.00 88.44 102 GLY A N 1
ATOM 796 C CA . GLY A 1 102 ? 15.058 7.266 -11.239 1.00 88.44 102 GLY A CA 1
ATOM 797 C C . GLY A 1 102 ? 13.959 8.258 -10.840 1.00 88.44 102 GLY A C 1
ATOM 798 O O . GLY A 1 102 ? 14.248 9.205 -10.108 1.00 88.44 102 GLY A O 1
ATOM 799 N N . SER A 1 103 ? 12.712 8.057 -11.278 1.00 91.69 103 SER A N 1
ATOM 800 C CA . SER A 1 103 ? 11.584 8.929 -10.933 1.00 91.69 103 SER A CA 1
ATOM 801 C C . SER A 1 103 ? 10.680 8.336 -9.850 1.00 91.69 103 SER A C 1
ATOM 803 O O . SER A 1 103 ? 10.778 7.163 -9.479 1.00 91.69 103 SER A O 1
ATOM 805 N N . GLN A 1 104 ? 9.801 9.182 -9.318 1.00 92.75 104 GLN A N 1
ATOM 806 C CA . GLN A 1 104 ? 8.797 8.804 -8.333 1.00 92.75 104 GLN A CA 1
ATOM 807 C C . GLN A 1 104 ? 7.470 9.498 -8.631 1.00 92.75 104 GLN A C 1
ATOM 809 O O . GLN A 1 104 ? 7.457 10.625 -9.130 1.00 92.75 104 GLN A O 1
ATOM 814 N N . GLN A 1 105 ? 6.371 8.854 -8.262 1.00 93.12 105 GLN A N 1
ATOM 815 C CA . GLN A 1 105 ? 5.031 9.408 -8.375 1.00 93.12 105 GLN A CA 1
ATOM 816 C C . GLN A 1 105 ? 4.165 8.945 -7.209 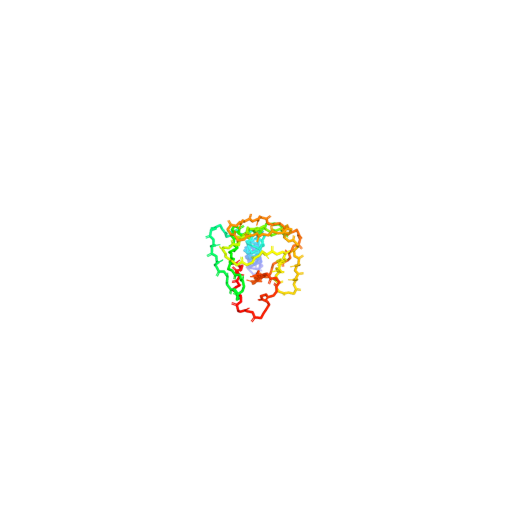1.00 93.12 105 GLN A C 1
ATOM 818 O O . GLN A 1 105 ? 4.212 7.786 -6.797 1.00 93.12 105 GLN A O 1
ATOM 823 N N . THR A 1 106 ? 3.373 9.870 -6.677 1.00 92.81 106 THR A N 1
ATOM 824 C CA . THR A 1 106 ? 2.433 9.595 -5.593 1.00 92.81 106 THR A CA 1
ATOM 825 C C . THR A 1 106 ? 1.060 9.289 -6.166 1.00 92.81 106 THR A C 1
ATOM 827 O O . THR A 1 106 ? 0.557 10.010 -7.028 1.00 92.81 106 THR A O 1
ATOM 830 N N . PHE A 1 107 ? 0.452 8.227 -5.654 1.00 92.19 107 PHE A N 1
ATOM 831 C CA . PHE A 1 107 ? -0.862 7.745 -6.037 1.00 92.19 107 PHE A CA 1
ATOM 832 C C . PHE A 1 107 ? -1.795 7.775 -4.839 1.00 92.19 107 PHE A C 1
ATOM 834 O O . PHE A 1 107 ? -1.380 7.557 -3.699 1.00 92.19 107 PHE A O 1
ATOM 841 N N . LYS A 1 108 ? -3.072 8.028 -5.124 1.00 92.12 108 LYS A N 1
ATOM 842 C CA . LYS A 1 108 ? -4.159 7.955 -4.157 1.00 92.12 108 LYS A CA 1
ATOM 843 C C . LYS A 1 108 ? -5.251 7.055 -4.717 1.00 92.12 108 LYS A C 1
ATOM 845 O O . LYS A 1 108 ? -5.752 7.300 -5.811 1.00 92.12 108 LYS A O 1
ATOM 850 N N . LEU A 1 109 ? -5.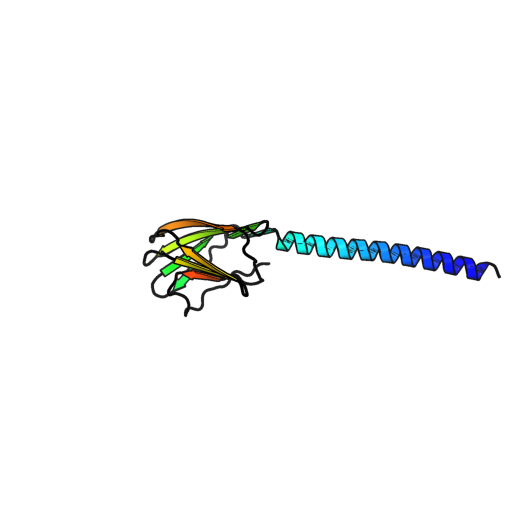597 6.018 -3.967 1.00 90.31 109 LEU A N 1
ATOM 851 C CA . LEU A 1 109 ? -6.714 5.129 -4.239 1.00 90.31 109 LEU A CA 1
ATOM 852 C C . LEU A 1 109 ? -7.819 5.408 -3.235 1.00 90.31 109 LEU A C 1
ATOM 854 O O . LEU A 1 109 ? -7.655 5.167 -2.039 1.00 90.31 109 LEU A O 1
ATOM 858 N N . ASP A 1 110 ? -8.940 5.913 -3.734 1.00 90.12 110 ASP A N 1
ATOM 859 C CA . ASP A 1 110 ? -10.114 6.191 -2.917 1.00 90.12 110 ASP A CA 1
ATOM 860 C C . ASP A 1 110 ? -10.980 4.930 -2.768 1.00 90.12 110 ASP A C 1
ATOM 862 O O . ASP A 1 110 ? -11.215 4.193 -3.734 1.00 90.12 110 ASP A O 1
ATOM 866 N N . ASN A 1 111 ? -11.512 4.722 -1.562 1.00 85.75 111 ASN A N 1
ATOM 867 C CA . ASN A 1 111 ? -12.397 3.607 -1.208 1.00 85.75 111 ASN A CA 1
ATOM 868 C C . ASN A 1 111 ? -11.803 2.217 -1.498 1.00 85.75 111 ASN A C 1
ATOM 870 O O . ASN A 1 111 ? -12.511 1.338 -1.996 1.00 85.75 111 ASN A O 1
ATOM 874 N N . MET A 1 112 ? -10.516 2.019 -1.210 1.00 83.06 112 MET A N 1
ATOM 875 C CA . MET A 1 112 ? -9.889 0.700 -1.280 1.00 83.06 112 MET A CA 1
ATOM 876 C C . MET A 1 112 ? -10.008 0.010 0.075 1.00 83.06 112 MET A C 1
ATOM 878 O O . MET A 1 112 ? -9.594 0.565 1.088 1.00 83.06 112 MET A O 1
ATOM 882 N N . LYS A 1 113 ? -10.564 -1.199 0.117 1.00 82.00 113 LYS A N 1
ATOM 883 C CA . LYS A 1 113 ? -10.591 -2.005 1.336 1.00 82.00 113 LYS A CA 1
ATOM 884 C C . LYS A 1 113 ? -9.237 -2.674 1.503 1.00 82.00 113 LYS A C 1
ATOM 886 O O . LYS A 1 113 ? -8.813 -3.445 0.649 1.00 82.00 113 LYS A O 1
ATOM 891 N N . LEU A 1 114 ? -8.571 -2.377 2.613 1.00 78.50 114 LEU A N 1
ATOM 892 C CA . LEU A 1 114 ? -7.340 -3.060 2.977 1.00 78.50 114 LEU A CA 1
ATOM 893 C C . LEU A 1 114 ? -7.618 -4.236 3.902 1.00 78.50 114 LEU A C 1
ATOM 895 O O . LEU A 1 114 ? -8.281 -4.103 4.931 1.00 78.50 114 LEU A O 1
ATOM 899 N N . GLU A 1 115 ? -7.060 -5.380 3.539 1.00 78.38 115 GLU A N 1
ATOM 900 C CA . GLU A 1 115 ? -6.907 -6.534 4.409 1.00 78.38 115 GLU A CA 1
ATOM 901 C C . GLU A 1 115 ? -5.519 -6.548 5.070 1.00 78.38 115 GLU A C 1
ATOM 903 O O . GLU A 1 115 ? -4.736 -5.604 4.980 1.00 78.38 115 GLU A O 1
ATOM 908 N N . LYS A 1 116 ? -5.193 -7.648 5.759 1.00 72.69 116 LYS A N 1
ATOM 909 C CA . LYS A 1 116 ? -3.922 -7.817 6.484 1.00 72.69 116 LYS A CA 1
ATOM 910 C C . LYS A 1 116 ? -2.685 -7.682 5.596 1.00 72.69 116 LYS A C 1
ATOM 912 O O . LYS A 1 116 ? -1.607 -7.408 6.119 1.00 72.69 116 LYS A O 1
ATOM 917 N N . LEU A 1 117 ? -2.822 -7.947 4.298 1.00 76.81 117 LEU A N 1
ATOM 918 C CA . LEU A 1 117 ? -1.727 -7.978 3.337 1.00 76.81 117 LEU A CA 1
ATOM 919 C C . LEU A 1 117 ? -2.104 -7.130 2.122 1.00 76.81 117 LEU A C 1
ATOM 921 O O . LEU A 1 117 ? -3.207 -7.254 1.582 1.00 76.81 117 LEU A O 1
ATOM 925 N N . VAL A 1 118 ? -1.177 -6.266 1.712 1.00 83.94 118 VAL A N 1
ATOM 926 C CA . VAL A 1 118 ? -1.280 -5.466 0.488 1.00 83.94 118 VAL A CA 1
ATOM 927 C C . VAL A 1 118 ? -0.066 -5.739 -0.379 1.00 83.94 118 VAL A C 1
ATOM 929 O O . VAL A 1 118 ? 1.067 -5.744 0.105 1.00 83.94 118 VAL A O 1
ATOM 932 N N . VAL A 1 119 ? -0.303 -5.959 -1.663 1.00 86.12 119 VAL A N 1
ATOM 933 C CA . VAL A 1 119 ? 0.724 -6.289 -2.643 1.00 86.12 119 VAL A CA 1
ATOM 934 C C . VAL A 1 119 ? 0.719 -5.238 -3.743 1.00 86.12 119 VAL A C 1
ATOM 936 O O . VAL A 1 119 ? -0.335 -4.893 -4.272 1.00 86.12 119 VAL A O 1
ATOM 939 N N . PHE A 1 120 ? 1.903 -4.740 -4.092 1.00 88.12 120 PHE A N 1
ATOM 940 C CA . PHE A 1 120 ? 2.103 -3.767 -5.164 1.00 88.12 120 PHE A CA 1
ATOM 941 C C . PHE A 1 120 ? 3.005 -4.379 -6.221 1.00 88.12 120 PHE A C 1
ATOM 943 O O . PHE A 1 120 ? 4.123 -4.787 -5.900 1.00 88.12 120 PHE A O 1
ATOM 950 N N . HIS A 1 121 ? 2.560 -4.408 -7.475 1.00 89.00 121 HIS A N 1
ATOM 951 C CA . HIS A 1 121 ? 3.379 -4.904 -8.579 1.00 89.00 121 HIS A CA 1
ATOM 952 C C . HIS A 1 121 ? 3.089 -4.225 -9.912 1.00 89.00 121 HIS A C 1
ATOM 954 O O . HIS A 1 121 ? 1.930 -4.008 -10.261 1.00 89.00 121 HIS A O 1
ATOM 960 N N . PRO A 1 122 ? 4.127 -3.855 -10.680 1.00 88.69 122 PRO A N 1
ATOM 961 C CA . PRO A 1 122 ? 3.966 -3.495 -12.075 1.00 88.69 122 PRO A CA 1
ATOM 962 C C . PRO A 1 122 ? 3.383 -4.656 -12.880 1.00 88.69 122 PRO A C 1
ATOM 964 O O . PRO A 1 122 ? 3.659 -5.825 -12.604 1.00 88.69 122 PRO A O 1
ATOM 967 N N . LYS A 1 123 ? 2.622 -4.333 -13.925 1.00 86.94 123 LYS A N 1
ATOM 968 C CA . LYS A 1 123 ? 2.158 -5.338 -14.891 1.00 86.94 123 LYS A CA 1
ATOM 969 C C . LYS A 1 123 ? 3.354 -6.101 -15.483 1.00 86.94 123 LYS A C 1
ATOM 971 O O . LYS A 1 123 ? 4.315 -5.468 -15.912 1.00 86.94 123 LYS A O 1
ATOM 976 N N . GLY A 1 124 ? 3.276 -7.432 -15.541 1.00 80.25 124 GLY A N 1
ATOM 977 C CA . GLY A 1 124 ? 4.384 -8.305 -15.951 1.00 80.25 124 GLY A CA 1
ATOM 978 C C . GLY A 1 124 ? 5.227 -8.831 -14.785 1.00 80.25 124 GLY A C 1
ATOM 979 O O . GLY A 1 124 ? 6.068 -9.704 -14.989 1.00 80.25 124 GLY A O 1
ATOM 980 N N . CYS A 1 125 ? 4.985 -8.349 -13.561 1.00 82.88 125 CYS A N 1
ATOM 981 C CA . CYS A 1 125 ? 5.627 -8.862 -12.354 1.00 82.88 125 CYS A CA 1
ATOM 982 C C . CYS A 1 125 ? 4.716 -9.807 -11.544 1.00 82.88 125 CYS A C 1
ATOM 984 O O . CYS A 1 125 ? 5.037 -10.115 -10.398 1.00 82.88 125 CYS A O 1
ATOM 986 N N . GLU A 1 126 ? 3.621 -10.309 -12.138 1.00 79.06 126 GLU A N 1
ATOM 987 C CA . GLU A 1 126 ? 2.630 -11.156 -11.450 1.00 79.06 126 GLU A CA 1
ATOM 988 C C . GLU A 1 126 ? 3.194 -12.508 -10.978 1.00 79.06 126 GLU A C 1
ATOM 990 O O . GLU A 1 126 ? 2.743 -13.047 -9.971 1.00 79.06 126 GLU A O 1
ATOM 995 N N . GLU A 1 127 ? 4.177 -13.063 -11.691 1.00 71.56 127 GLU A N 1
ATOM 996 C CA . GLU A 1 127 ? 4.767 -14.376 -11.383 1.00 71.56 127 GLU A CA 1
ATOM 997 C C . GLU A 1 127 ? 5.914 -14.311 -10.359 1.00 71.56 127 GLU A C 1
ATOM 999 O O . GLU A 1 127 ? 6.440 -15.344 -9.936 1.00 71.56 127 GLU A O 1
ATOM 1004 N N . TYR A 1 128 ? 6.325 -13.109 -9.946 1.00 70.06 128 TYR A N 1
ATOM 1005 C CA . TYR A 1 128 ? 7.443 -12.931 -9.021 1.00 70.06 128 TYR A CA 1
ATOM 1006 C C . TYR A 1 128 ? 6.952 -12.929 -7.580 1.00 70.06 128 TYR A C 1
ATOM 1008 O O . TYR A 1 128 ? 5.841 -12.509 -7.279 1.00 70.06 128 TYR A O 1
ATOM 1016 N N . ASN A 1 129 ? 7.809 -13.378 -6.663 1.00 60.03 129 ASN A N 1
ATOM 1017 C CA . ASN A 1 129 ? 7.516 -13.411 -5.232 1.00 60.03 129 ASN A CA 1
ATOM 1018 C C . ASN A 1 129 ? 7.651 -11.996 -4.636 1.00 60.03 129 ASN A C 1
ATOM 1020 O O . ASN A 1 129 ? 8.604 -11.665 -3.929 1.00 60.03 129 ASN A O 1
ATOM 1024 N N . ILE A 1 130 ? 6.722 -11.131 -5.030 1.00 68.31 130 ILE A N 1
ATOM 1025 C CA . ILE A 1 130 ? 6.586 -9.749 -4.587 1.00 68.31 130 ILE A CA 1
ATOM 1026 C C . ILE A 1 130 ? 6.299 -9.721 -3.088 1.00 68.31 130 ILE A C 1
ATOM 1028 O O . ILE A 1 130 ? 5.441 -10.446 -2.578 1.00 68.31 130 ILE A O 1
ATOM 1032 N N . LYS A 1 131 ? 7.067 -8.902 -2.362 1.00 66.19 131 LYS A N 1
ATOM 1033 C CA . LYS A 1 131 ? 6.873 -8.734 -0.920 1.00 66.19 131 LYS A CA 1
ATOM 1034 C C . LYS A 1 131 ? 5.487 -8.143 -0.649 1.00 66.19 131 LYS A C 1
ATOM 1036 O O . LYS A 1 131 ? 4.858 -7.532 -1.512 1.00 66.19 131 LYS A O 1
ATOM 1041 N N . GLN A 1 132 ? 5.002 -8.371 0.559 1.00 71.06 132 GLN A N 1
ATOM 1042 C CA . GLN A 1 132 ? 3.669 -7.960 0.966 1.00 71.06 132 GLN A CA 1
ATOM 1043 C C . GLN A 1 132 ? 3.799 -7.018 2.150 1.00 71.06 132 GLN A C 1
ATOM 1045 O O . GLN A 1 132 ? 4.491 -7.333 3.120 1.00 71.06 132 GLN A O 1
ATOM 1050 N N . PHE A 1 133 ? 3.092 -5.898 2.090 1.00 69.88 133 PHE A N 1
ATOM 1051 C CA . PHE A 1 133 ? 2.980 -4.992 3.218 1.00 69.88 133 PHE A CA 1
ATOM 1052 C C . PHE A 1 133 ? 1.994 -5.576 4.213 1.00 69.88 133 PHE A C 1
ATOM 1054 O O . PHE A 1 133 ? 0.826 -5.808 3.889 1.00 69.88 133 PHE A O 1
ATOM 1061 N N . LYS A 1 134 ? 2.471 -5.817 5.433 1.00 65.19 134 LYS A N 1
ATOM 1062 C CA . LYS A 1 134 ? 1.617 -6.248 6.530 1.00 65.19 134 LYS A CA 1
ATOM 1063 C C . LYS A 1 134 ? 0.996 -5.022 7.189 1.00 65.19 134 LYS A C 1
ATOM 1065 O O . LYS A 1 134 ? 1.691 -4.249 7.846 1.00 65.19 134 LYS A O 1
ATOM 1070 N N . MET A 1 135 ? -0.318 -4.887 7.047 1.00 63.22 135 MET A N 1
ATOM 1071 C CA . MET A 1 135 ? -1.098 -3.893 7.781 1.00 63.22 135 MET A CA 1
ATOM 1072 C C . MET A 1 135 ? -1.199 -4.358 9.245 1.00 63.22 135 MET A C 1
ATOM 1074 O O . MET A 1 135 ? -1.585 -5.502 9.513 1.00 63.22 135 MET A O 1
ATOM 1078 N N . GLY A 1 136 ? -0.721 -3.514 10.166 1.00 52.25 136 GLY A N 1
ATOM 1079 C CA . GLY A 1 136 ? -0.572 -3.803 11.602 1.00 52.25 136 GLY A CA 1
ATOM 1080 C C . GLY A 1 136 ? -1.871 -3.772 12.393 1.00 52.25 136 GLY A C 1
ATOM 1081 O O . GLY A 1 136 ? -2.778 -3.005 12.010 1.00 52.25 136 GLY A O 1
#

Foldseek 3Di:
DPVVVVVVVVVVVVVVVVVVVVVVVVVVVVVVVVVLQQWDWDAPPFDWWDDPFWIKTWHGFIHHRQKTKIKIATQDGAWQQWKWKDADPDIDIDGPVTHGHRGMDMDMDHNHRHDQWMFMDGPVCPPPPGDTDGRD

Radius of gyration: 24.46 Å; chains: 1; bounding box: 53×24×75 Å

Secondary structure (DSSP, 8-state):
--HHHHHHHHHHHHHHHHHHHHHHHHHHHHHHHHHHHHEEEE-S--EEEEETTEEEEEEEEEEETTEEEEEEEEEEES-EEEEEEEETTEEEEEEEEEE-TT-EEEEEETTPPP-SEEEEEETT-TTS---EEE--

pLDDT: mean 80.66, std 12.25, range [44.75, 94.81]

Sequence (136 aa):
MVEAKSMKYATMIFLVALFVVVAIMAGSYTYKTYMTSILYSEKGTKEVFACNDFSYNIEDLIYVDGNLTFTLRNTYGDVINTLIVESGDEKRVIDTSMVPAGSQQTFKLDNMKLEKLVVFHPKGCEEYNIKQFKMG